Protein AF-A0A1I1Y7C9-F1 (afdb_monomer)

Sequence (168 aa):
MRTVLGRLVWMLPLLGLTGCAAMMEQWASTNCNYDAAYVEGMKTYDLGQELDLHRYGGCPAGSKSETLKGFREGYARAQRNEAEARANRSEGPGSALSIHIGGGMHGPALAAGERANDRRYDCSVEAFGQKYADFGPTRLEASQRAERRCRANDHELLCDEVRCRENR

Solvent-accessible surface area (backbone atoms only — not comparable to full-atom values): 9998 Å² total; per-residue (Å²): 144,82,90,89,85,85,78,82,79,81,73,70,79,76,79,70,75,68,59,64,61,59,53,51,53,55,47,33,74,64,48,40,35,37,69,49,19,18,54,50,17,26,50,37,43,76,70,71,46,77,94,72,69,68,82,55,66,81,30,57,81,88,34,33,65,48,14,55,48,21,22,53,51,21,26,53,46,41,52,49,53,50,53,50,55,50,52,57,62,72,68,47,84,76,76,75,79,77,76,78,75,84,86,76,88,89,77,77,87,74,77,76,75,75,59,84,72,48,52,34,14,44,10,31,25,65,45,98,92,44,77,30,69,29,60,12,70,40,63,68,58,2,36,53,50,8,34,53,54,33,48,74,77,46,67,70,93,50,44,78,65,68,51,72,46,75,58,127

Radius of gyration: 28.63 Å; Cα contacts (8 Å, |Δi|>4): 186; chains: 1; bounding box: 94×46×71 Å

pLDDT: mean 82.29, std 19.18, range [37.44, 98.25]

Secondary structure (DSSP, 8-state):
-----SSSSSSGGGGSSSHHHHHHHHHHHHHSSHHHHHHHHHHHHHTT-----GGGGGS-HHHHHHHHHHHHHHHHHHHHHHHHHHHHHHSSS-----------S----------GGG-SEEEEEEETTEEEEEEESSHHHHHHHHHHHHHHHS-GGG---EEEEE--

Nearest PDB structures (foldseek):
  7nhz-assembly1_A  TM=8.020E-01  e=1.136E+00  Mycobacterium tuberculosis H37Rv

Structure (mmCIF, N/CA/C/O backbone):
data_AF-A0A1I1Y7C9-F1
#
_entry.id   AF-A0A1I1Y7C9-F1
#
loop_
_atom_site.group_PDB
_atom_site.id
_atom_site.type_symbol
_atom_site.label_atom_id
_atom_site.label_alt_id
_atom_site.label_comp_id
_atom_site.label_asym_id
_atom_site.label_entity_id
_atom_site.label_seq_id
_atom_site.pdbx_PDB_ins_code
_atom_site.Cartn_x
_atom_site.Cartn_y
_atom_site.Cartn_z
_atom_site.occupancy
_atom_site.B_iso_or_equiv
_atom_site.auth_seq_id
_atom_site.auth_comp_id
_atom_site.auth_asym_id
_atom_site.auth_atom_id
_atom_site.pdbx_PDB_model_num
ATOM 1 N N . MET A 1 1 ? -67.858 -6.232 26.432 1.00 43.78 1 MET A N 1
ATOM 2 C CA . MET A 1 1 ? -66.939 -6.362 25.280 1.00 43.78 1 MET A CA 1
ATOM 3 C C . MET A 1 1 ? -66.534 -4.973 24.810 1.00 43.78 1 MET A C 1
ATOM 5 O O . MET A 1 1 ? -67.231 -4.385 23.998 1.00 43.78 1 MET A O 1
ATOM 9 N N . ARG A 1 2 ? -65.489 -4.384 25.394 1.00 53.81 2 ARG A N 1
ATOM 10 C CA . ARG A 1 2 ? -64.915 -3.104 24.957 1.00 53.81 2 ARG A CA 1
ATOM 11 C C . ARG A 1 2 ? -63.547 -2.932 25.631 1.00 53.81 2 ARG A C 1
ATOM 13 O O . ARG A 1 2 ? -63.398 -3.307 26.787 1.00 53.81 2 ARG A O 1
ATOM 20 N N . THR A 1 3 ? -62.608 -2.376 24.861 1.00 52.78 3 THR A N 1
ATOM 21 C CA . THR A 1 3 ? -61.422 -1.600 25.280 1.00 52.78 3 THR A CA 1
ATOM 22 C C . THR A 1 3 ? -60.241 -2.310 25.956 1.00 52.78 3 THR A C 1
ATOM 24 O O . THR A 1 3 ? -60.056 -2.125 27.148 1.00 52.78 3 THR A O 1
ATOM 27 N N . VAL A 1 4 ? -59.348 -2.962 25.192 1.00 53.34 4 VAL A N 1
ATOM 28 C CA . VAL A 1 4 ? -57.900 -3.043 25.525 1.00 53.34 4 VAL A CA 1
ATOM 29 C C . VAL A 1 4 ? -57.064 -3.239 24.241 1.00 53.34 4 VAL A C 1
ATOM 31 O O . VAL A 1 4 ? -56.672 -4.35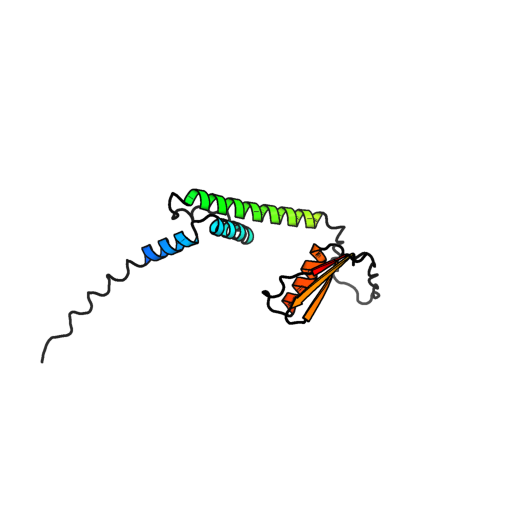3 23.932 1.00 53.34 4 VAL A O 1
ATOM 34 N N . LEU A 1 5 ? -56.818 -2.199 23.434 1.00 54.47 5 LEU A N 1
ATOM 35 C CA . LEU A 1 5 ? -55.910 -2.329 22.266 1.00 54.47 5 LEU A CA 1
ATOM 36 C C . LEU A 1 5 ? -55.178 -1.034 21.857 1.00 54.47 5 LEU A C 1
ATOM 38 O O . LEU A 1 5 ? -54.546 -0.985 20.811 1.00 54.47 5 LEU A O 1
ATOM 42 N N . GLY A 1 6 ? -55.223 0.027 22.672 1.00 53.97 6 GLY A N 1
ATOM 43 C CA . GLY A 1 6 ? -54.817 1.373 22.233 1.00 53.97 6 GLY A CA 1
ATOM 44 C C . GLY A 1 6 ? -53.498 1.944 22.769 1.00 53.97 6 GLY A C 1
ATOM 45 O O . GLY A 1 6 ? -53.220 3.103 22.487 1.00 53.97 6 GLY A O 1
ATOM 46 N N . ARG A 1 7 ? -52.699 1.224 23.573 1.00 56.25 7 ARG A N 1
ATOM 47 C CA . ARG A 1 7 ? -51.579 1.851 24.322 1.00 56.25 7 ARG A CA 1
ATOM 48 C C . ARG A 1 7 ? -50.153 1.429 23.951 1.00 56.25 7 ARG A C 1
ATOM 50 O O . ARG A 1 7 ? -49.225 2.012 24.495 1.00 56.25 7 ARG A O 1
ATOM 57 N N . LEU A 1 8 ? -49.945 0.500 23.015 1.00 54.28 8 LEU A N 1
ATOM 58 C CA . LEU A 1 8 ? -48.599 -0.040 22.740 1.00 54.28 8 LEU A CA 1
ATOM 59 C C . LEU A 1 8 ? -47.834 0.597 21.562 1.00 54.28 8 LEU A C 1
ATOM 61 O O . LEU A 1 8 ? -46.721 0.176 21.276 1.00 54.28 8 LEU A O 1
ATOM 65 N N . VAL A 1 9 ? -48.383 1.612 20.887 1.00 56.56 9 VAL A N 1
ATOM 66 C CA . VAL A 1 9 ? -47.774 2.179 19.658 1.00 56.56 9 VAL A CA 1
ATOM 67 C C . VAL A 1 9 ? -46.858 3.389 19.926 1.00 56.56 9 VAL A C 1
ATOM 69 O O . VAL A 1 9 ? -46.075 3.774 19.066 1.00 56.56 9 VAL A O 1
ATOM 72 N N . TRP A 1 10 ? -46.862 3.961 21.134 1.00 53.31 10 TRP A N 1
ATOM 73 C CA . TRP A 1 10 ? -46.137 5.211 21.425 1.00 53.31 10 TRP A CA 1
ATOM 74 C C . TRP A 1 10 ? -44.738 5.053 22.052 1.00 53.31 10 TRP A C 1
ATOM 76 O O . TRP A 1 10 ? -44.079 6.058 22.294 1.00 53.31 10 TRP A O 1
ATOM 86 N N . MET A 1 11 ? -44.244 3.829 22.289 1.00 55.78 11 MET A N 1
ATOM 87 C CA . MET A 1 11 ? -42.900 3.608 22.866 1.00 55.78 11 MET A CA 1
ATOM 88 C C . MET A 1 11 ? -41.805 3.241 21.850 1.00 55.78 11 MET A C 1
ATOM 90 O O . MET A 1 11 ? -40.646 3.112 22.234 1.00 55.78 11 MET A O 1
ATOM 94 N N . LEU A 1 12 ? -42.119 3.119 20.556 1.00 58.06 12 LEU A N 1
ATOM 95 C CA . LEU A 1 12 ? -41.127 2.728 19.544 1.00 58.06 12 LEU A CA 1
ATOM 96 C C . LEU A 1 12 ? -40.149 3.813 19.014 1.00 58.06 12 LEU A C 1
ATOM 98 O O . LEU A 1 12 ? -39.158 3.405 18.412 1.00 58.06 12 LEU A O 1
ATOM 102 N N . PRO A 1 13 ? -40.310 5.144 19.203 1.00 58.19 13 PRO A N 1
ATOM 103 C CA . PRO A 1 13 ? -39.399 6.107 18.565 1.00 58.19 13 PRO A CA 1
ATOM 104 C C . PRO A 1 13 ? -38.108 6.419 19.352 1.00 58.19 13 PRO A C 1
ATOM 106 O O . PRO A 1 13 ? -37.237 7.106 18.829 1.00 58.19 13 PRO A O 1
ATOM 109 N N . LEU A 1 14 ? -37.938 5.925 20.586 1.00 57.66 14 LEU A N 1
ATOM 110 C CA . LEU A 1 14 ? -36.782 6.265 21.443 1.00 57.66 14 LEU A CA 1
ATOM 111 C C . LEU A 1 14 ? -35.570 5.324 21.309 1.00 57.66 14 LEU A C 1
ATOM 113 O O . LEU A 1 14 ? -34.502 5.631 21.831 1.00 57.66 14 LEU A O 1
ATOM 117 N N . LEU A 1 15 ? -35.692 4.217 20.573 1.00 60.75 15 LEU A N 1
ATOM 118 C CA . LEU A 1 15 ? -34.598 3.255 20.357 1.00 60.75 15 LEU A CA 1
ATOM 119 C C . LEU A 1 15 ? -33.699 3.583 19.148 1.00 60.75 15 LEU A C 1
ATOM 121 O O . LEU A 1 15 ? -32.747 2.857 18.887 1.00 60.75 15 LEU A O 1
ATOM 125 N N . GLY A 1 16 ? -33.975 4.664 18.408 1.00 60.34 16 GLY A N 1
ATOM 126 C CA . GLY A 1 16 ? -33.268 4.981 17.159 1.00 60.34 16 GLY A CA 1
ATOM 127 C C . GLY A 1 16 ? -32.047 5.902 17.277 1.00 60.34 16 GLY A C 1
ATOM 128 O O . GLY A 1 16 ? -31.279 5.996 16.326 1.00 60.34 16 GLY A O 1
ATOM 129 N N . LEU A 1 17 ? -31.846 6.595 18.405 1.00 61.84 17 LEU A N 1
ATOM 130 C CA . LEU A 1 17 ? -30.847 7.678 18.496 1.00 61.84 17 LEU A CA 1
ATOM 131 C C . LEU A 1 17 ? -29.519 7.282 19.163 1.00 61.84 17 LEU A C 1
ATOM 133 O O . LEU A 1 17 ? -28.563 8.049 19.114 1.00 61.84 17 LEU A O 1
ATOM 137 N N . THR A 1 18 ? -29.410 6.087 19.747 1.00 65.44 18 THR A N 1
ATOM 138 C CA . THR A 1 18 ? -28.168 5.625 20.398 1.00 65.44 18 THR A CA 1
ATOM 139 C C . THR A 1 18 ? -27.163 4.979 19.435 1.00 65.44 18 THR A C 1
ATOM 141 O O . THR A 1 18 ? -26.010 4.776 19.808 1.00 65.44 18 THR A O 1
ATOM 144 N N . GLY A 1 19 ? -27.547 4.688 18.186 1.00 73.44 19 GLY A N 1
ATOM 145 C CA . GLY A 1 19 ? -26.699 3.947 17.241 1.00 73.44 19 GLY A CA 1
ATOM 146 C C . GLY A 1 19 ? -25.501 4.723 16.677 1.00 73.44 19 GLY A C 1
ATOM 147 O O . GLY A 1 19 ? -24.471 4.126 16.370 1.00 73.44 19 GLY A O 1
ATOM 148 N N . CYS A 1 20 ? -25.587 6.052 16.560 1.00 78.12 20 CYS A N 1
ATOM 149 C CA . CYS A 1 20 ? -24.541 6.839 15.891 1.00 78.12 20 CYS A CA 1
ATOM 150 C C . CYS A 1 20 ? -23.258 6.990 16.723 1.00 78.12 20 CYS A C 1
ATOM 152 O O . CYS A 1 20 ? -22.169 7.062 16.156 1.00 78.12 20 CYS A O 1
ATOM 154 N N . ALA A 1 21 ? -23.367 7.023 18.054 1.00 81.31 21 ALA A N 1
ATOM 155 C CA . ALA A 1 21 ? -22.207 7.182 18.931 1.00 81.31 21 ALA A CA 1
ATOM 156 C C . ALA A 1 21 ? -21.305 5.936 18.909 1.00 81.31 21 ALA A C 1
ATOM 158 O O . ALA A 1 21 ? -20.098 6.054 18.709 1.00 81.31 21 ALA A O 1
ATOM 159 N N . ALA A 1 22 ? -21.902 4.745 19.012 1.00 85.56 22 ALA A N 1
ATOM 160 C CA . ALA A 1 22 ? -21.165 3.481 19.005 1.00 85.56 22 ALA A CA 1
ATOM 161 C C . ALA A 1 22 ? -20.433 3.234 17.675 1.00 85.56 22 ALA A C 1
ATOM 163 O O . ALA A 1 22 ? -19.296 2.766 17.662 1.00 85.56 22 ALA A O 1
ATOM 164 N N . MET A 1 23 ? -21.052 3.600 16.547 1.00 87.38 23 MET A N 1
ATOM 165 C CA . MET A 1 23 ? -20.428 3.441 15.232 1.00 87.38 23 MET A CA 1
ATOM 166 C C . MET A 1 23 ? -19.207 4.356 15.058 1.00 87.38 23 MET A C 1
ATOM 168 O O . MET A 1 23 ? -18.195 3.924 14.505 1.00 87.38 23 MET A O 1
ATOM 172 N N . MET A 1 24 ? -19.271 5.600 15.550 1.00 87.75 24 MET A N 1
ATOM 173 C CA . MET A 1 24 ? -18.127 6.517 15.495 1.00 87.75 24 MET A CA 1
ATOM 174 C C . MET A 1 24 ? -16.966 6.041 16.366 1.00 87.75 24 MET A C 1
ATOM 176 O O . MET A 1 24 ? -15.817 6.131 15.941 1.00 87.75 24 MET A O 1
ATOM 180 N N . GLU A 1 25 ? -17.248 5.505 17.552 1.00 90.44 25 GLU A N 1
ATOM 181 C CA . GLU A 1 25 ? -16.215 5.000 18.458 1.00 90.44 25 GLU A CA 1
ATOM 182 C C . GLU A 1 25 ? -15.510 3.765 17.880 1.00 90.44 25 GLU A C 1
ATOM 184 O O . GLU A 1 25 ? -14.278 3.699 17.850 1.00 90.44 25 GLU A O 1
ATOM 189 N N . GLN A 1 26 ? -16.276 2.834 17.303 1.00 92.31 26 GLN A N 1
ATOM 190 C CA . GLN A 1 26 ? -15.712 1.679 16.608 1.00 92.31 26 GLN A CA 1
ATOM 191 C C . GLN A 1 26 ? -14.877 2.105 15.394 1.00 92.31 26 GLN A C 1
ATOM 193 O O . GLN A 1 26 ? -13.755 1.622 15.211 1.00 92.31 26 GLN A O 1
ATOM 198 N N . TRP A 1 27 ? -15.376 3.046 14.589 1.00 93.25 27 TRP A N 1
ATOM 199 C CA . TRP A 1 27 ? -14.621 3.576 13.458 1.00 93.25 27 TRP A CA 1
ATOM 200 C C . TRP A 1 27 ? -13.315 4.232 13.915 1.00 93.25 27 TRP A C 1
ATOM 202 O O . TRP A 1 27 ? -12.257 3.919 13.365 1.00 93.25 27 TRP A O 1
ATOM 212 N N . ALA A 1 28 ? -13.367 5.077 14.948 1.00 94.38 28 ALA A N 1
ATOM 213 C CA . ALA A 1 28 ? -12.201 5.769 15.482 1.00 94.38 28 ALA A CA 1
ATOM 214 C C . ALA A 1 28 ? -11.160 4.783 16.022 1.00 94.38 28 ALA A C 1
ATOM 216 O O . ALA A 1 28 ? -9.979 4.931 15.723 1.00 94.38 28 ALA A O 1
ATOM 217 N N . SER A 1 29 ? -11.579 3.729 16.729 1.00 94.31 29 SER A N 1
ATOM 218 C CA . SER A 1 29 ? -10.655 2.697 17.226 1.00 94.31 29 SER A CA 1
ATOM 219 C C . SER A 1 29 ? -9.877 1.996 16.104 1.00 94.31 29 SER 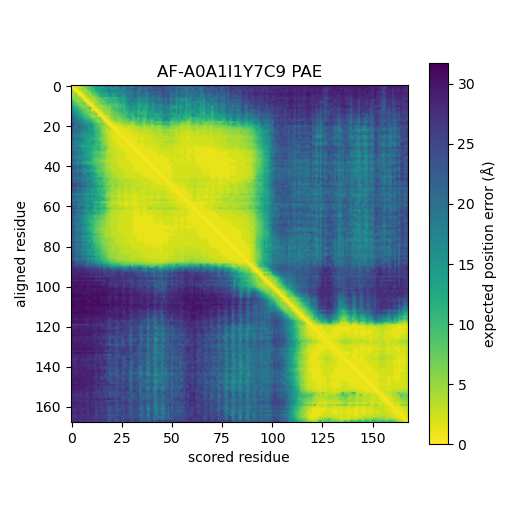A C 1
ATOM 221 O O . SER A 1 29 ? -8.714 1.639 16.278 1.00 94.31 29 SER A O 1
ATOM 223 N N . THR A 1 30 ? -10.492 1.857 14.926 1.00 95.44 30 THR A N 1
ATOM 224 C CA . THR A 1 30 ? -9.900 1.151 13.783 1.00 95.44 30 THR A CA 1
ATOM 225 C C . THR A 1 30 ? -9.089 2.082 12.877 1.00 95.44 30 THR A C 1
ATOM 227 O O . THR A 1 30 ? -8.090 1.660 12.305 1.00 95.44 30 THR A O 1
ATOM 230 N N . ASN A 1 31 ? -9.501 3.348 12.741 1.00 95.62 31 ASN A N 1
ATOM 231 C CA . ASN A 1 31 ? -8.970 4.270 11.729 1.00 95.62 31 ASN A CA 1
ATOM 232 C C . ASN A 1 31 ? -8.121 5.415 12.303 1.00 95.62 31 ASN A C 1
ATOM 234 O O . ASN A 1 31 ? -7.350 6.018 11.561 1.00 95.62 31 ASN A O 1
ATOM 238 N N . CYS A 1 32 ? -8.247 5.738 13.594 1.00 97.25 32 CYS A N 1
ATOM 239 C CA . CYS A 1 32 ? -7.498 6.819 14.247 1.00 97.25 32 CYS A CA 1
ATOM 240 C C . CYS A 1 32 ? -6.208 6.307 14.900 1.00 97.25 32 CYS A C 1
ATOM 242 O O . CYS A 1 32 ? -5.969 6.539 16.088 1.00 97.25 32 CYS A O 1
ATOM 244 N N . ASN A 1 33 ? -5.401 5.596 14.117 1.00 97.56 33 ASN A N 1
ATOM 245 C CA . ASN A 1 33 ? -4.047 5.168 14.458 1.00 97.56 33 ASN A CA 1
ATOM 246 C C . ASN A 1 33 ? -3.122 5.362 13.245 1.00 97.56 33 ASN A C 1
ATOM 248 O O . ASN A 1 33 ? -3.589 5.582 12.124 1.00 97.56 33 ASN A O 1
ATOM 252 N N . TYR A 1 34 ? -1.811 5.300 13.479 1.00 98.00 34 TYR A N 1
ATOM 253 C CA . TYR A 1 34 ? -0.801 5.526 12.448 1.00 98.00 34 TYR A CA 1
ATOM 254 C C . TYR A 1 34 ? -0.907 4.540 11.277 1.00 98.00 34 TYR A C 1
ATOM 256 O O . TYR A 1 34 ? -0.982 4.975 10.129 1.00 98.00 34 TYR A O 1
ATOM 264 N N . ASP A 1 35 ? -0.933 3.235 11.560 1.00 97.19 35 ASP A N 1
ATOM 265 C CA . ASP A 1 35 ? -0.828 2.181 10.543 1.00 97.19 35 ASP A CA 1
ATOM 266 C C . ASP A 1 35 ? -2.023 2.188 9.585 1.00 97.19 35 ASP A C 1
ATOM 268 O O . ASP A 1 35 ? -1.855 2.180 8.363 1.00 97.19 35 ASP A O 1
ATOM 272 N N . ALA A 1 36 ? -3.240 2.279 10.128 1.00 97.19 36 ALA A N 1
ATOM 273 C CA . ALA A 1 36 ? -4.457 2.363 9.328 1.00 97.19 36 ALA A CA 1
ATOM 274 C C . ALA A 1 36 ? -4.459 3.623 8.452 1.00 97.19 36 ALA A C 1
ATOM 276 O O . ALA A 1 36 ? -4.787 3.564 7.266 1.00 97.19 36 ALA A O 1
ATOM 277 N N . ALA A 1 37 ? -4.045 4.761 9.015 1.00 97.81 37 ALA A N 1
ATOM 278 C CA . ALA A 1 37 ? -3.960 6.008 8.272 1.00 97.81 37 ALA A CA 1
ATOM 279 C C . ALA A 1 37 ? -2.881 5.965 7.183 1.00 97.81 37 ALA A C 1
ATOM 281 O O . ALA A 1 37 ? -3.103 6.485 6.094 1.00 97.81 37 ALA A O 1
ATOM 282 N N . TYR A 1 38 ? -1.744 5.316 7.436 1.00 98.19 38 TYR A N 1
ATOM 283 C CA . TYR A 1 38 ? -0.678 5.130 6.455 1.00 98.19 38 TYR A CA 1
ATOM 284 C C . TYR A 1 38 ? -1.152 4.338 5.234 1.00 98.19 38 TYR A C 1
ATOM 286 O O . TYR A 1 38 ? -0.985 4.794 4.100 1.00 98.19 38 TYR A O 1
ATOM 294 N N . VAL A 1 39 ? -1.799 3.190 5.456 1.00 97.44 39 VAL A N 1
ATOM 295 C CA . VAL A 1 39 ? -2.361 2.367 4.372 1.00 97.44 39 VAL A CA 1
ATOM 296 C C . VAL A 1 39 ? -3.413 3.150 3.586 1.00 97.44 39 VAL A C 1
ATOM 298 O O . VAL A 1 39 ? -3.401 3.151 2.354 1.00 97.44 39 VAL A O 1
ATOM 301 N N . GLU A 1 40 ? -4.288 3.874 4.282 1.00 97.19 40 GLU A N 1
ATOM 302 C CA . GLU A 1 40 ? -5.309 4.693 3.632 1.00 97.19 40 GLU A CA 1
ATOM 303 C C . GLU A 1 40 ? -4.698 5.847 2.819 1.00 97.19 40 GLU A C 1
ATOM 305 O O . GLU A 1 40 ? -5.180 6.160 1.730 1.00 97.19 40 GLU A O 1
ATOM 310 N N . GLY A 1 41 ? -3.606 6.450 3.299 1.00 97.56 41 GLY A N 1
ATOM 311 C CA . GLY A 1 41 ? -2.853 7.477 2.579 1.00 97.56 41 GLY A CA 1
ATOM 312 C C . GLY A 1 41 ? -2.259 6.954 1.272 1.00 97.56 41 GLY A C 1
ATOM 313 O O . GLY A 1 41 ? -2.383 7.616 0.241 1.00 97.56 41 GLY A O 1
ATOM 314 N N . MET A 1 42 ? -1.683 5.746 1.287 1.00 98.12 42 MET A N 1
ATOM 315 C CA . MET A 1 42 ? -1.203 5.087 0.065 1.00 98.12 42 MET A CA 1
ATOM 316 C C . MET A 1 42 ? -2.344 4.861 -0.930 1.00 98.12 42 MET A C 1
ATOM 318 O O . MET A 1 42 ? -2.255 5.268 -2.085 1.00 98.12 42 MET A O 1
ATOM 322 N N . LYS A 1 43 ? -3.456 4.290 -0.458 1.00 97.31 43 LYS A N 1
ATOM 323 C CA . LYS A 1 43 ? -4.625 4.006 -1.294 1.00 97.31 43 LYS A CA 1
ATOM 324 C C . LYS A 1 43 ? -5.248 5.271 -1.887 1.00 97.31 43 LYS A C 1
ATOM 326 O O . LYS A 1 43 ? -5.663 5.261 -3.040 1.00 97.31 43 LYS A O 1
ATOM 331 N N . THR A 1 44 ? -5.315 6.357 -1.115 1.00 97.06 44 THR A N 1
ATOM 332 C CA . THR A 1 44 ? -5.847 7.652 -1.577 1.00 97.06 44 THR A CA 1
ATOM 333 C C . THR A 1 44 ? -5.055 8.154 -2.787 1.00 97.06 44 THR A C 1
ATOM 335 O O . THR A 1 44 ? -5.651 8.562 -3.783 1.00 97.06 44 THR A O 1
ATOM 338 N N . TYR A 1 45 ? -3.723 8.049 -2.736 1.00 97.56 45 TYR A N 1
ATOM 339 C CA . TYR A 1 45 ? -2.863 8.390 -3.867 1.00 97.56 45 TYR A CA 1
ATOM 340 C C . TYR A 1 45 ? -3.091 7.463 -5.068 1.00 97.56 45 TYR A C 1
ATOM 342 O O . TYR A 1 45 ? -3.271 7.946 -6.183 1.00 97.56 45 TYR A O 1
ATOM 350 N N . ASP A 1 46 ? -3.135 6.146 -4.845 1.00 95.75 46 ASP A N 1
ATOM 351 C CA . ASP A 1 46 ? -3.330 5.155 -5.914 1.00 95.75 46 ASP A CA 1
ATOM 352 C C . ASP A 1 46 ? -4.676 5.332 -6.641 1.00 95.75 46 ASP A C 1
ATOM 354 O O . ASP A 1 46 ? -4.792 5.058 -7.835 1.00 95.75 46 ASP A O 1
ATOM 358 N N . LEU A 1 47 ? -5.696 5.830 -5.934 1.00 97.06 47 LEU A N 1
ATOM 359 C CA . LEU A 1 47 ? -7.000 6.188 -6.497 1.00 97.06 47 LEU A CA 1
ATOM 360 C C . LEU A 1 47 ? -7.011 7.553 -7.211 1.00 97.06 47 LEU A C 1
ATOM 362 O O . LEU A 1 47 ? -8.048 7.944 -7.747 1.00 97.06 47 LEU A O 1
ATOM 366 N N . GLY A 1 48 ? -5.898 8.291 -7.211 1.00 96.56 48 GLY A N 1
ATOM 367 C CA . GLY A 1 48 ? -5.797 9.633 -7.788 1.00 96.56 48 GLY A CA 1
ATOM 368 C C . GLY A 1 48 ? -6.617 10.685 -7.037 1.00 96.56 48 GLY A C 1
ATOM 369 O O . GLY A 1 48 ? -7.009 11.692 -7.625 1.00 96.56 48 GLY A O 1
ATOM 370 N N . GLN A 1 49 ? -6.926 10.440 -5.763 1.00 97.06 49 GLN A N 1
ATOM 371 C CA . GLN A 1 49 ? -7.679 11.369 -4.928 1.00 97.06 49 GLN A CA 1
ATOM 372 C C . GLN A 1 49 ? -6.741 12.386 -4.275 1.00 97.06 49 GLN A C 1
ATOM 374 O O . GLN A 1 49 ? -5.592 12.081 -3.960 1.00 97.06 49 GLN A O 1
ATOM 379 N N . GLU A 1 50 ? -7.239 13.600 -4.046 1.00 96.25 50 GLU A N 1
ATOM 380 C CA . GLU A 1 50 ? -6.478 14.623 -3.332 1.00 96.25 50 GLU A CA 1
ATOM 381 C C . GLU A 1 50 ? -6.305 14.266 -1.850 1.00 96.25 50 GLU A C 1
ATOM 383 O O . GLU A 1 50 ? -7.121 13.567 -1.242 1.00 96.25 50 GLU A O 1
ATOM 388 N N . LEU A 1 51 ? -5.230 14.780 -1.250 1.00 94.75 51 LEU A N 1
ATOM 389 C CA . LEU A 1 51 ? -4.930 14.592 0.164 1.00 94.75 51 LEU A CA 1
ATOM 390 C C . LEU A 1 51 ? -5.965 15.320 1.045 1.00 94.75 51 LEU A C 1
ATOM 392 O O . LEU A 1 51 ? -5.766 16.478 1.415 1.00 94.75 51 LEU A O 1
ATOM 396 N N . ASP A 1 52 ? -7.038 14.629 1.436 1.00 95.38 52 ASP A N 1
ATOM 397 C CA . ASP A 1 52 ? -8.045 15.166 2.356 1.00 95.38 52 ASP A CA 1
ATOM 398 C C . ASP A 1 52 ? -7.814 14.729 3.811 1.00 95.38 52 ASP A C 1
ATOM 400 O O . ASP A 1 52 ? -8.025 13.580 4.205 1.00 95.38 52 ASP A O 1
ATOM 404 N N . LEU A 1 53 ? -7.414 15.690 4.646 1.00 95.00 53 LEU A N 1
ATOM 405 C CA . LEU A 1 53 ? -7.196 15.488 6.079 1.00 95.00 53 LEU A CA 1
ATOM 406 C C . LEU A 1 53 ? -8.468 15.684 6.922 1.00 95.00 53 LEU A C 1
ATOM 408 O O . LEU A 1 53 ? -8.459 15.348 8.111 1.00 95.00 53 LEU A O 1
ATOM 412 N N . HIS A 1 54 ? -9.558 16.214 6.350 1.00 95.12 54 HIS A N 1
ATOM 413 C CA . HIS A 1 54 ? -10.784 16.520 7.097 1.00 95.12 54 HIS A CA 1
ATOM 414 C C . HIS A 1 54 ? -11.462 15.262 7.639 1.00 95.12 54 HIS A C 1
ATOM 416 O O . HIS A 1 54 ? -12.053 15.315 8.720 1.00 95.12 54 HIS A O 1
ATOM 422 N N . ARG A 1 55 ? -11.308 14.112 6.969 1.00 92.12 55 ARG A N 1
ATOM 423 C CA . ARG A 1 55 ? -11.854 12.820 7.426 1.00 92.12 55 ARG A CA 1
ATOM 424 C C . ARG A 1 55 ? -11.377 12.402 8.822 1.00 92.12 55 ARG A C 1
ATOM 426 O O . ARG A 1 55 ? -12.091 11.700 9.527 1.00 92.12 55 ARG A O 1
ATOM 433 N N . TYR A 1 56 ? -10.201 12.865 9.250 1.00 95.31 56 TYR A N 1
ATOM 434 C CA . TYR A 1 56 ? -9.652 12.602 10.587 1.00 95.31 56 TYR A CA 1
ATOM 435 C C . TYR A 1 56 ? -10.030 13.686 11.607 1.00 95.31 56 TYR A C 1
ATOM 437 O O . TYR A 1 56 ? -9.494 13.741 12.716 1.00 95.31 56 TYR A O 1
ATOM 445 N N . GLY A 1 57 ? -10.975 14.563 11.253 1.00 93.88 57 GLY A N 1
ATOM 446 C CA . GLY A 1 57 ? -11.539 15.573 12.142 1.00 93.88 57 GLY A CA 1
ATOM 447 C C . GLY A 1 57 ? -12.156 14.970 13.403 1.00 93.88 57 GLY A C 1
ATOM 448 O O . GLY A 1 57 ? -11.987 15.552 14.473 1.00 93.88 57 GLY A O 1
ATOM 449 N N . GLY A 1 58 ? -12.780 13.792 13.276 1.00 92.31 58 GLY A N 1
ATOM 450 C CA . GLY A 1 58 ? -13.411 13.046 14.370 1.00 92.31 58 GLY A CA 1
ATOM 451 C C . GLY A 1 58 ? -12.463 12.208 15.232 1.00 92.31 58 GLY A C 1
ATOM 452 O O . GLY A 1 58 ? -12.922 11.572 16.176 1.00 92.31 58 GLY A O 1
ATOM 453 N N . CYS A 1 59 ? -11.158 12.187 14.940 1.00 96.19 59 CYS A N 1
ATOM 454 C CA . CYS A 1 59 ? -10.210 11.437 15.760 1.00 96.19 59 CYS A CA 1
ATOM 455 C C . CYS A 1 59 ? -9.953 12.120 17.115 1.00 96.19 59 CYS A C 1
ATOM 457 O O . CYS A 1 59 ? -9.842 13.353 17.165 1.00 96.19 59 CYS A O 1
ATOM 459 N N . PRO A 1 60 ? -9.790 11.345 18.208 1.00 95.94 60 PRO A N 1
ATOM 460 C CA . PRO A 1 60 ? -9.416 11.879 19.513 1.00 95.94 60 PRO A CA 1
ATOM 461 C C . PRO A 1 60 ? -8.132 12.711 19.442 1.00 95.94 60 PRO A C 1
ATOM 463 O O . PRO A 1 60 ? -7.192 12.364 18.727 1.00 95.94 60 PRO A O 1
ATOM 466 N N . ALA A 1 61 ? -8.050 13.789 20.227 1.00 95.88 61 ALA A N 1
ATOM 467 C CA . ALA A 1 61 ? -6.908 14.708 20.194 1.00 95.88 61 ALA A CA 1
ATOM 468 C C . ALA A 1 61 ? -5.550 14.010 20.415 1.00 95.88 61 ALA A C 1
ATOM 470 O O . ALA A 1 61 ? -4.566 14.395 19.789 1.00 95.88 61 ALA A O 1
ATOM 471 N N . GLY A 1 62 ? -5.513 12.966 21.254 1.00 95.56 62 GLY A N 1
ATOM 472 C CA . GLY A 1 62 ? -4.298 12.204 21.557 1.00 95.56 62 GLY A CA 1
ATOM 473 C C . GLY A 1 62 ? -3.749 11.375 20.390 1.00 95.56 62 GLY A C 1
ATOM 474 O O . GLY A 1 62 ? -2.538 11.241 20.284 1.00 95.56 62 GLY A O 1
ATOM 475 N N . SER A 1 63 ? -4.603 10.868 19.494 1.00 96.56 63 SER A N 1
ATOM 476 C CA . SER A 1 63 ? -4.173 10.056 18.342 1.00 96.56 63 SER A CA 1
ATOM 477 C C . SER A 1 63 ? -4.198 10.815 17.016 1.00 96.56 63 SER A C 1
ATOM 479 O O . SER A 1 63 ? -3.642 10.358 16.016 1.00 96.56 63 SER A O 1
ATOM 481 N N . LYS A 1 64 ? -4.816 12.001 16.980 1.00 96.50 64 LYS A N 1
ATOM 482 C CA . LYS A 1 64 ? -4.993 12.793 15.758 1.00 96.50 64 LYS A CA 1
ATOM 483 C C . LYS A 1 64 ? -3.672 13.182 15.097 1.00 96.50 64 LYS A C 1
ATOM 485 O O . LYS A 1 64 ? -3.562 13.085 13.879 1.00 96.50 64 LYS A O 1
ATOM 490 N N . SER A 1 65 ? -2.672 13.617 15.866 1.00 97.31 65 SER A N 1
ATOM 491 C CA . SER A 1 65 ? -1.363 13.999 15.312 1.00 97.31 65 SER A CA 1
ATOM 492 C C . SER A 1 65 ? -0.667 12.814 14.639 1.00 97.31 65 SER A C 1
ATOM 494 O O . SER A 1 65 ? -0.149 12.950 13.532 1.00 97.31 65 SER A O 1
ATOM 496 N N . GLU A 1 66 ? -0.709 11.649 15.279 1.00 97.19 66 GLU A N 1
ATOM 497 C CA . GLU A 1 66 ? -0.103 10.412 14.79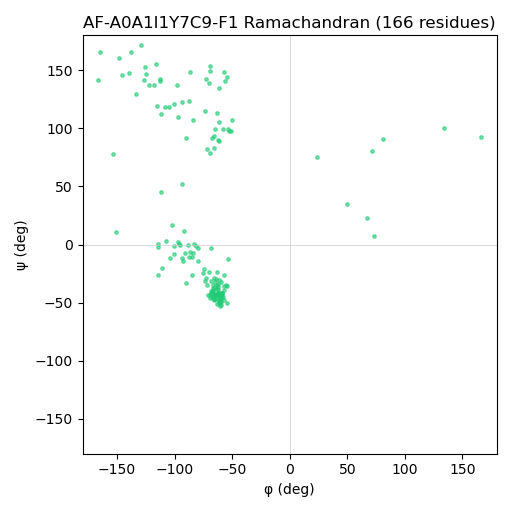8 1.00 97.19 66 GLU A CA 1
ATOM 498 C C . GLU A 1 66 ? -0.826 9.864 13.561 1.00 97.19 66 GLU A C 1
ATOM 500 O O . GLU A 1 66 ? -0.195 9.535 12.560 1.00 97.19 66 GLU A O 1
ATOM 505 N N . THR A 1 67 ? -2.159 9.879 13.583 1.00 97.75 67 THR A N 1
ATOM 506 C CA . THR A 1 67 ? -3.016 9.493 12.452 1.00 97.75 67 THR A CA 1
ATOM 507 C C . THR A 1 67 ? -2.735 10.372 11.229 1.00 97.75 67 THR A C 1
ATOM 509 O O . THR A 1 67 ? -2.474 9.877 10.134 1.00 97.75 67 THR A O 1
ATOM 512 N N . LEU A 1 68 ? -2.715 11.700 11.408 1.00 97.56 68 LEU A N 1
ATOM 513 C CA . LEU A 1 68 ? -2.415 12.641 10.324 1.00 97.56 68 LEU A CA 1
ATOM 514 C C . LEU A 1 68 ? -0.990 12.470 9.786 1.00 97.56 68 LEU A C 1
ATOM 516 O O . LEU A 1 68 ? -0.764 12.647 8.587 1.00 97.56 68 LEU A O 1
ATOM 520 N N . LYS A 1 69 ? -0.030 12.138 10.657 1.00 98.00 69 LYS A N 1
ATOM 521 C CA . LYS A 1 69 ? 1.340 11.813 10.255 1.00 98.00 69 LYS A CA 1
ATOM 522 C C . LYS A 1 69 ? 1.365 10.558 9.377 1.00 98.00 69 LYS A C 1
ATOM 524 O O . LYS A 1 69 ? 1.906 10.633 8.277 1.00 98.00 69 LYS A O 1
ATOM 529 N N . GLY A 1 70 ? 0.731 9.468 9.819 1.00 97.75 70 GLY A N 1
ATOM 530 C CA . GLY A 1 70 ? 0.635 8.216 9.062 1.00 97.75 70 GLY A CA 1
ATOM 531 C C . GLY A 1 70 ? 0.050 8.438 7.672 1.00 97.75 70 GLY A C 1
ATOM 532 O O . GLY A 1 70 ? 0.687 8.102 6.677 1.00 97.75 70 GLY A O 1
ATOM 533 N N . PHE A 1 71 ? -1.088 9.132 7.588 1.00 98.06 71 PHE A N 1
ATOM 534 C CA . PHE A 1 71 ? -1.739 9.439 6.311 1.00 98.06 71 PHE A CA 1
ATOM 535 C C . PHE A 1 71 ? -0.837 10.204 5.334 1.00 98.06 71 PHE A C 1
ATOM 537 O O . PHE A 1 71 ? -0.705 9.824 4.170 1.00 98.06 71 PHE A O 1
ATOM 544 N N . ARG A 1 72 ? -0.167 11.265 5.805 1.00 98.25 72 ARG A N 1
ATOM 545 C CA . ARG A 1 72 ? 0.752 12.063 4.974 1.00 98.25 72 ARG A CA 1
ATOM 546 C C . ARG A 1 72 ? 1.950 11.248 4.496 1.00 98.25 72 ARG A C 1
ATOM 548 O O . ARG A 1 72 ? 2.351 11.375 3.341 1.00 98.25 72 ARG A O 1
ATOM 555 N N . GLU A 1 73 ? 2.531 10.434 5.372 1.00 98.19 73 GLU A N 1
ATOM 556 C CA . GLU A 1 73 ? 3.692 9.607 5.039 1.00 98.19 73 GLU A CA 1
ATOM 557 C C . GLU A 1 73 ? 3.336 8.507 4.035 1.00 98.19 73 GLU A C 1
ATOM 559 O O . GLU A 1 73 ? 4.089 8.309 3.078 1.00 98.19 73 GLU A O 1
ATOM 564 N N . GLY A 1 74 ? 2.173 7.867 4.193 1.00 97.56 74 GLY A N 1
ATOM 565 C CA . GLY A 1 74 ? 1.645 6.880 3.251 1.00 97.56 74 GLY A CA 1
ATOM 566 C C . GLY A 1 74 ? 1.396 7.475 1.865 1.00 97.56 74 GLY A C 1
ATOM 567 O O . GLY A 1 74 ? 1.901 6.960 0.867 1.00 97.56 74 GLY A O 1
ATOM 568 N N . TYR A 1 75 ? 0.720 8.624 1.802 1.00 98.19 75 TYR A N 1
ATOM 569 C CA . TYR A 1 75 ? 0.471 9.335 0.545 1.00 98.19 75 TYR A CA 1
ATOM 570 C C . TYR A 1 75 ? 1.779 9.740 -0.155 1.00 98.19 75 TYR A C 1
ATOM 572 O O . TYR A 1 75 ? 1.986 9.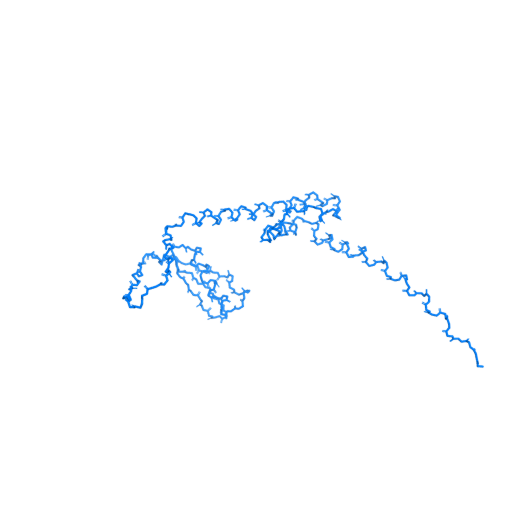473 -1.339 1.00 98.19 75 TYR A O 1
ATOM 580 N N . ALA A 1 76 ? 2.724 10.323 0.592 1.00 97.75 76 ALA A N 1
ATOM 581 C CA . ALA A 1 76 ? 4.026 10.705 0.052 1.00 97.75 76 ALA A CA 1
ATOM 582 C C . ALA A 1 76 ? 4.860 9.489 -0.392 1.00 97.75 76 ALA A C 1
ATOM 584 O O . ALA A 1 76 ? 5.658 9.593 -1.326 1.00 97.75 76 ALA A O 1
ATOM 585 N N . ARG A 1 77 ? 4.718 8.333 0.272 1.00 97.38 77 ARG A N 1
ATOM 586 C CA . ARG A 1 77 ? 5.385 7.091 -0.137 1.00 97.38 77 ARG A CA 1
ATOM 587 C C . ARG A 1 77 ? 4.858 6.605 -1.480 1.00 97.38 77 ARG A C 1
ATOM 589 O O . ARG A 1 77 ? 5.677 6.295 -2.341 1.00 97.38 77 ARG A O 1
ATOM 596 N N . ALA A 1 78 ? 3.541 6.561 -1.660 1.00 96.50 78 ALA A N 1
ATOM 597 C CA . ALA A 1 78 ? 2.931 6.150 -2.921 1.00 96.50 78 ALA A CA 1
ATOM 598 C C . ALA A 1 78 ? 3.377 7.059 -4.081 1.00 96.50 78 ALA A C 1
ATOM 600 O O . ALA A 1 78 ? 3.827 6.564 -5.114 1.00 96.50 78 ALA A O 1
ATOM 601 N N . GLN A 1 79 ? 3.437 8.375 -3.848 1.00 97.50 79 GLN A N 1
ATOM 602 C CA . GLN A 1 79 ? 3.979 9.332 -4.817 1.00 97.50 79 GLN A CA 1
ATOM 603 C C . GLN A 1 79 ? 5.435 9.047 -5.215 1.00 97.50 79 GLN A C 1
ATOM 605 O O . GLN A 1 79 ? 5.775 9.077 -6.399 1.00 97.50 79 GLN A O 1
ATOM 610 N N . ARG A 1 80 ? 6.311 8.750 -4.245 1.00 97.06 80 ARG A N 1
ATOM 611 C CA . ARG A 1 80 ? 7.713 8.400 -4.532 1.00 97.06 80 ARG A CA 1
ATOM 612 C C . ARG A 1 80 ? 7.829 7.091 -5.302 1.00 97.06 80 ARG A C 1
ATOM 614 O O . ARG A 1 80 ? 8.596 7.036 -6.256 1.00 97.06 80 ARG A O 1
ATOM 621 N N . ASN A 1 81 ? 7.060 6.075 -4.914 1.00 95.12 81 ASN A N 1
ATOM 622 C CA . ASN A 1 81 ? 7.049 4.789 -5.605 1.00 95.12 81 ASN A CA 1
ATOM 623 C C . ASN A 1 81 ? 6.632 4.964 -7.076 1.00 95.12 81 ASN A C 1
ATOM 625 O O . ASN A 1 81 ? 7.234 4.362 -7.961 1.00 95.12 81 ASN A O 1
ATOM 629 N N . GLU A 1 82 ? 5.631 5.805 -7.359 1.00 94.56 82 GLU A N 1
ATOM 630 C CA . GLU A 1 82 ? 5.220 6.071 -8.738 1.00 94.56 82 GLU A CA 1
ATOM 631 C C . GLU A 1 82 ? 6.285 6.858 -9.516 1.00 94.56 82 GLU A C 1
ATOM 633 O O . GLU A 1 82 ? 6.577 6.529 -10.667 1.00 94.56 82 GLU A O 1
ATOM 638 N N . ALA A 1 83 ? 6.903 7.868 -8.897 1.00 94.06 83 ALA A N 1
ATOM 639 C CA . ALA A 1 83 ? 7.997 8.619 -9.511 1.00 94.06 83 ALA A CA 1
ATOM 640 C C . ALA A 1 83 ? 9.191 7.709 -9.855 1.00 94.06 83 ALA A C 1
ATOM 642 O O . ALA A 1 83 ? 9.712 7.777 -10.967 1.00 94.06 83 ALA A O 1
ATOM 643 N N . GLU A 1 84 ? 9.570 6.811 -8.945 1.00 92.94 84 GLU A N 1
ATOM 644 C CA . GLU A 1 84 ? 10.616 5.808 -9.159 1.00 92.94 84 G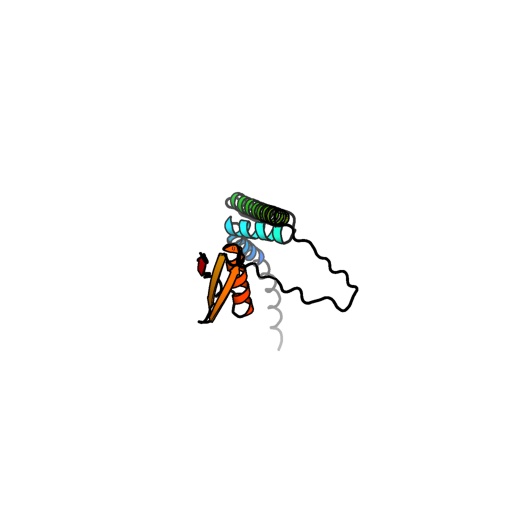LU A CA 1
ATOM 645 C C . GLU A 1 84 ? 10.227 4.819 -10.267 1.00 92.94 84 GLU A C 1
ATOM 647 O O . GLU A 1 84 ? 11.015 4.546 -11.170 1.00 92.94 84 GLU A O 1
ATOM 652 N N . ALA A 1 85 ? 8.977 4.347 -10.284 1.00 89.50 85 ALA A N 1
ATOM 653 C CA . ALA A 1 85 ? 8.480 3.476 -11.346 1.00 89.50 85 ALA A CA 1
ATOM 654 C C . ALA A 1 85 ? 8.487 4.160 -12.724 1.00 89.50 85 ALA A C 1
ATOM 656 O O . ALA A 1 85 ? 8.719 3.499 -13.739 1.00 89.50 85 ALA A O 1
ATOM 657 N N . ARG A 1 86 ? 8.233 5.473 -12.786 1.00 91.19 86 ARG A N 1
ATOM 658 C CA . ARG A 1 86 ? 8.337 6.266 -14.020 1.00 91.19 86 ARG A CA 1
ATOM 659 C C . ARG A 1 86 ? 9.797 6.445 -14.443 1.00 91.19 86 ARG A C 1
ATOM 661 O O . ARG A 1 86 ? 10.088 6.234 -15.616 1.00 91.19 86 ARG A O 1
ATOM 668 N N . ALA A 1 87 ? 10.698 6.747 -13.506 1.00 87.69 87 ALA A N 1
ATOM 669 C CA . ALA A 1 87 ? 12.135 6.861 -13.771 1.00 87.69 87 ALA A CA 1
ATOM 670 C C . ALA A 1 87 ? 12.715 5.545 -14.324 1.00 87.69 87 ALA A C 1
ATOM 672 O O . ALA A 1 87 ? 13.363 5.534 -15.371 1.00 87.69 87 ALA A O 1
ATOM 673 N N . ASN A 1 88 ? 12.360 4.416 -13.707 1.00 83.44 88 ASN A N 1
ATOM 674 C CA . ASN A 1 88 ? 12.776 3.085 -14.153 1.00 83.44 88 ASN A CA 1
ATOM 675 C C . ASN A 1 88 ? 12.218 2.720 -15.541 1.00 83.44 88 ASN A C 1
ATOM 677 O O . ASN 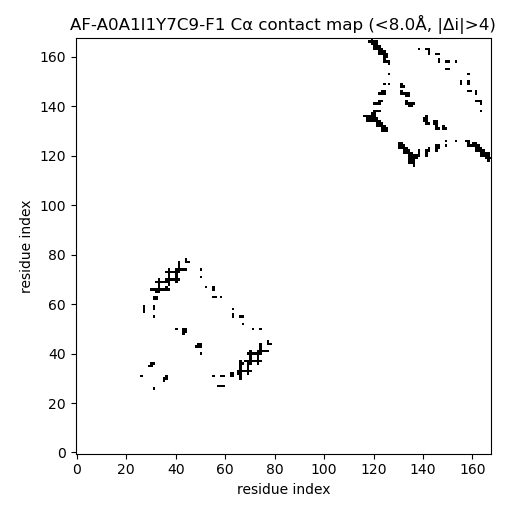A 1 88 ? 12.860 1.987 -16.290 1.00 83.44 88 ASN A O 1
ATOM 681 N N . ARG A 1 89 ? 11.039 3.238 -15.924 1.00 82.75 89 ARG A N 1
ATOM 682 C CA . ARG A 1 89 ? 10.509 3.072 -17.291 1.00 82.75 89 ARG A CA 1
ATOM 683 C C . ARG A 1 89 ? 11.269 3.901 -18.323 1.00 82.75 89 ARG A C 1
ATOM 685 O O . ARG A 1 89 ? 11.400 3.447 -19.454 1.00 82.75 89 ARG A O 1
ATOM 692 N N . SER A 1 90 ? 11.747 5.092 -17.964 1.00 76.38 90 SER A N 1
ATOM 693 C CA . SER A 1 90 ? 12.514 5.945 -18.883 1.00 76.38 90 SER A CA 1
ATOM 694 C C . SER A 1 90 ? 13.954 5.477 -19.106 1.00 76.38 90 SER A C 1
ATOM 696 O O . SER A 1 90 ? 14.516 5.775 -20.154 1.00 76.38 90 SER A O 1
ATOM 698 N N . GLU A 1 91 ? 14.536 4.726 -18.167 1.00 66.25 91 GLU A N 1
ATOM 699 C CA . GLU A 1 91 ? 15.916 4.219 -18.268 1.00 66.25 91 GLU A CA 1
ATOM 700 C C . GLU A 1 91 ? 16.016 2.788 -18.828 1.00 66.25 91 GLU A C 1
ATOM 702 O O . GLU A 1 91 ? 17.115 2.261 -19.011 1.00 66.25 91 GLU A O 1
ATOM 707 N N . GLY A 1 92 ? 14.884 2.153 -19.154 1.00 53.62 92 GLY A N 1
ATOM 708 C CA . GLY A 1 92 ? 14.878 0.866 -19.845 1.00 53.62 92 GLY A CA 1
ATOM 709 C C . GLY A 1 92 ? 15.554 0.973 -21.223 1.00 53.62 92 GLY A C 1
ATOM 710 O O . GLY A 1 92 ? 15.270 1.920 -21.962 1.00 53.62 92 GLY A O 1
ATOM 711 N N . PRO A 1 93 ? 16.434 0.026 -21.608 1.00 51.41 93 PRO A N 1
ATOM 712 C CA . PRO A 1 93 ? 17.175 0.085 -22.863 1.00 51.41 93 PRO 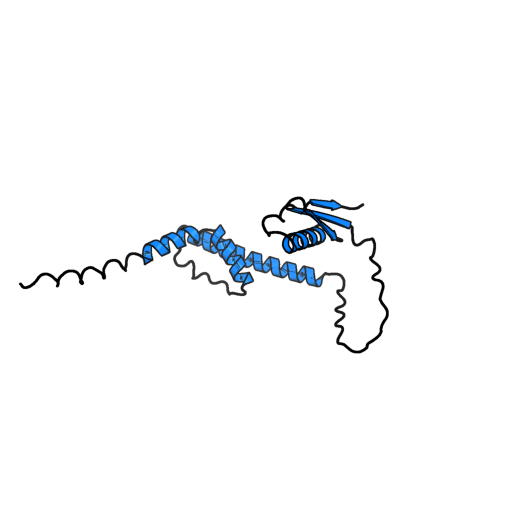A CA 1
ATOM 713 C C . PRO A 1 93 ? 16.189 0.073 -24.026 1.00 51.41 93 PRO A C 1
ATOM 715 O O . PRO A 1 93 ? 15.584 -0.957 -24.302 1.00 51.41 93 PRO A O 1
ATOM 718 N N . GLY A 1 94 ? 16.007 1.238 -24.656 1.00 49.59 94 GLY A N 1
ATOM 719 C CA . GLY A 1 94 ? 15.288 1.454 -25.908 1.00 49.59 94 GLY A CA 1
ATOM 720 C C . GLY A 1 94 ? 14.257 0.381 -26.232 1.00 49.59 94 GLY A C 1
ATOM 721 O O . GLY A 1 94 ? 14.485 -0.436 -27.124 1.00 49.59 94 GLY A O 1
ATOM 722 N N . SER A 1 95 ? 13.110 0.395 -25.546 1.00 46.91 95 SER A N 1
ATOM 723 C CA . SER A 1 95 ? 11.914 -0.199 -26.135 1.00 46.91 95 SER A CA 1
ATOM 724 C C . SER A 1 95 ? 11.621 0.613 -27.387 1.00 46.91 95 SER A C 1
ATOM 726 O O . SER A 1 95 ? 10.952 1.644 -27.338 1.00 46.91 95 SER A O 1
ATOM 728 N N . ALA A 1 96 ? 12.201 0.182 -28.506 1.00 52.34 96 ALA A N 1
ATOM 729 C CA . ALA A 1 96 ? 11.726 0.508 -29.826 1.00 52.34 96 ALA A CA 1
ATOM 730 C C . ALA A 1 96 ? 10.250 0.123 -29.818 1.00 52.34 96 ALA A C 1
ATOM 732 O O . ALA A 1 96 ? 9.888 -1.049 -29.903 1.00 52.34 96 ALA A O 1
ATOM 733 N N . LEU A 1 97 ? 9.404 1.121 -29.599 1.00 49.94 97 LEU A N 1
ATOM 734 C CA . LEU A 1 97 ? 7.974 1.019 -29.751 1.00 49.94 97 LEU A CA 1
ATOM 735 C C . LEU A 1 97 ? 7.740 0.781 -31.245 1.00 49.94 97 LEU A C 1
ATOM 737 O O . LEU A 1 97 ? 7.520 1.711 -32.016 1.00 49.94 97 LEU A O 1
ATOM 741 N N . SER A 1 98 ? 7.861 -0.471 -31.679 1.00 47.81 98 SER A N 1
ATOM 742 C CA . SER A 1 98 ? 7.383 -0.915 -32.977 1.00 47.81 98 SER A CA 1
ATOM 743 C C . SER A 1 98 ? 5.860 -0.884 -32.912 1.00 47.81 98 SER A C 1
ATOM 745 O O . SER A 1 98 ? 5.208 -1.903 -32.702 1.00 47.81 98 SER A O 1
ATOM 747 N N . ILE A 1 99 ? 5.280 0.310 -33.050 1.00 50.97 99 ILE A N 1
ATOM 748 C CA . ILE A 1 99 ? 3.867 0.448 -33.379 1.00 50.97 99 ILE A CA 1
ATOM 749 C C . ILE A 1 99 ? 3.724 -0.125 -34.793 1.00 50.97 99 ILE A C 1
ATOM 751 O O . ILE A 1 99 ? 3.964 0.559 -35.785 1.00 50.97 99 ILE A O 1
ATOM 755 N N . HIS A 1 100 ? 3.390 -1.409 -34.903 1.00 43.19 100 HIS A N 1
ATOM 756 C CA . HIS A 1 100 ? 2.932 -1.995 -36.157 1.00 43.19 100 HIS A CA 1
ATOM 757 C C . HIS A 1 100 ? 1.518 -1.480 -36.443 1.00 43.19 100 HIS A C 1
ATOM 759 O O . HIS A 1 100 ? 0.519 -2.127 -36.140 1.00 43.19 100 HIS A O 1
ATOM 765 N N . ILE A 1 101 ? 1.443 -0.276 -37.013 1.00 49.41 101 ILE A N 1
ATOM 766 C CA . ILE A 1 101 ? 0.250 0.191 -37.718 1.00 49.41 101 ILE A CA 1
ATOM 767 C C . ILE A 1 101 ? 0.217 -0.576 -39.040 1.00 49.41 101 ILE A C 1
ATOM 769 O O . ILE A 1 101 ? 1.147 -0.497 -39.840 1.00 49.41 101 ILE A O 1
ATOM 773 N N . GLY A 1 102 ? -0.813 -1.406 -39.183 1.00 42.03 102 GLY A N 1
ATOM 774 C CA . GLY A 1 102 ? -0.900 -2.462 -40.178 1.00 42.03 102 GLY A CA 1
ATOM 775 C C . GLY A 1 102 ? -0.748 -2.019 -41.632 1.00 42.03 102 GLY A C 1
ATOM 776 O O . GLY A 1 102 ? -1.185 -0.949 -42.048 1.00 42.03 102 GLY A O 1
ATOM 777 N N . GLY A 1 103 ? -0.190 -2.938 -42.413 1.00 45.31 103 GLY A N 1
ATOM 778 C CA . GLY A 1 103 ? -0.185 -2.891 -43.864 1.00 45.31 103 GLY A CA 1
ATOM 779 C C . GLY A 1 103 ? 0.811 -3.894 -44.425 1.00 45.31 103 GLY A C 1
ATOM 780 O O . GLY A 1 103 ? 1.979 -3.569 -44.581 1.00 45.31 103 GLY A O 1
ATOM 781 N N . GLY A 1 104 ? 0.350 -5.106 -44.733 1.00 40.00 104 GLY A N 1
ATOM 782 C CA . GLY A 1 104 ? 1.112 -6.039 -45.564 1.00 40.00 104 GLY A CA 1
ATOM 783 C C . GLY A 1 104 ? 1.152 -7.456 -45.021 1.00 40.00 104 GLY A C 1
ATOM 784 O O . GLY A 1 104 ? 1.939 -7.783 -44.138 1.00 40.00 104 GLY A O 1
ATOM 785 N N . MET A 1 105 ? 0.304 -8.307 -45.596 1.00 48.94 105 MET A N 1
ATOM 786 C CA . MET A 1 105 ? 0.475 -9.753 -45.548 1.00 48.94 105 MET A CA 1
ATOM 787 C C . MET A 1 105 ? 1.854 -10.123 -46.125 1.00 48.94 105 MET A C 1
ATOM 789 O O . MET A 1 105 ? 2.260 -9.568 -47.143 1.00 48.94 105 MET A O 1
ATOM 793 N N . HIS A 1 106 ? 2.504 -11.108 -45.499 1.00 54.09 106 HIS A N 1
ATOM 794 C CA . HIS A 1 106 ? 3.743 -11.782 -45.916 1.00 54.09 106 HIS A CA 1
ATOM 795 C C . HIS A 1 106 ? 5.066 -11.051 -45.610 1.00 54.09 106 HIS A C 1
ATOM 797 O O . HIS A 1 106 ? 5.626 -10.338 -46.435 1.00 54.09 106 HIS A O 1
ATOM 803 N N . GLY A 1 107 ? 5.626 -11.346 -44.432 1.00 37.44 107 GLY A N 1
ATOM 804 C CA . GLY A 1 107 ? 7.029 -11.107 -44.083 1.00 37.44 107 GLY A CA 1
ATOM 805 C C . GLY A 1 107 ? 7.543 -12.219 -43.156 1.00 37.44 107 GLY A C 1
ATOM 806 O O . GLY A 1 107 ? 6.748 -12.775 -42.398 1.00 37.44 107 GLY A O 1
ATOM 807 N N . PRO A 1 108 ? 8.825 -12.610 -43.265 1.00 46.25 108 PRO A N 1
ATOM 808 C CA . PRO A 1 108 ? 9.343 -13.889 -42.786 1.00 46.25 108 PRO A CA 1
ATOM 809 C C . PRO A 1 108 ? 9.360 -13.969 -41.260 1.00 46.25 108 PRO A C 1
ATOM 811 O O . PRO A 1 108 ? 9.563 -12.966 -40.579 1.00 46.25 108 PRO A O 1
ATOM 814 N N . ALA A 1 109 ? 9.196 -15.187 -40.737 1.00 50.38 109 ALA A N 1
ATOM 815 C CA . ALA A 1 109 ? 9.439 -15.512 -39.341 1.00 50.38 109 ALA A CA 1
ATOM 816 C C . ALA A 1 109 ? 10.856 -15.058 -38.955 1.00 50.38 109 ALA A C 1
ATOM 818 O O . ALA A 1 109 ? 11.846 -15.724 -39.257 1.00 50.38 109 ALA A O 1
ATOM 819 N N . LEU A 1 110 ? 10.949 -13.893 -38.314 1.00 43.47 110 LEU A N 1
ATOM 820 C CA . LEU A 1 110 ? 12.137 -13.480 -37.591 1.00 43.47 110 LEU A CA 1
ATOM 821 C C . LEU A 1 110 ? 12.270 -14.465 -36.438 1.00 43.47 110 LEU A C 1
ATOM 823 O O . LEU A 1 110 ? 11.562 -14.370 -35.436 1.00 43.47 110 LEU A O 1
ATOM 827 N N . ALA A 1 111 ? 13.144 -15.450 -36.631 1.00 48.06 111 ALA A N 1
ATOM 828 C CA . ALA A 1 111 ? 13.676 -16.255 -35.555 1.00 48.06 111 ALA A CA 1
ATOM 829 C C . ALA A 1 111 ? 14.166 -15.279 -34.483 1.00 48.06 111 ALA A C 1
ATOM 831 O O . ALA A 1 111 ? 15.154 -14.567 -34.677 1.00 48.06 111 ALA A O 1
ATOM 832 N N . ALA A 1 112 ? 13.414 -15.201 -33.386 1.00 50.59 112 ALA A N 1
ATOM 833 C CA . ALA A 1 112 ? 13.860 -14.566 -32.170 1.00 50.59 112 ALA A CA 1
ATOM 834 C C . ALA A 1 112 ? 15.135 -15.307 -31.776 1.00 50.59 112 ALA A C 1
ATOM 836 O O . ALA A 1 112 ? 15.087 -16.427 -31.273 1.00 50.59 112 ALA A O 1
ATOM 837 N N . GLY A 1 113 ? 16.283 -14.715 -32.097 1.00 45.41 113 GLY A N 1
ATOM 838 C CA . GLY A 1 113 ? 17.538 -15.104 -31.494 1.00 45.41 113 GLY A CA 1
ATOM 839 C C . GLY A 1 113 ? 17.390 -14.832 -30.008 1.00 45.41 113 GLY A C 1
ATOM 840 O O . GLY A 1 113 ? 17.653 -13.716 -29.567 1.00 45.41 113 GLY A O 1
ATOM 841 N N . GLU A 1 114 ? 16.899 -15.828 -29.269 1.00 51.41 114 GLU A N 1
ATOM 842 C CA . GLU A 1 114 ? 16.998 -15.914 -27.821 1.00 51.41 114 GLU A CA 1
ATOM 843 C C . GLU A 1 114 ? 18.469 -15.703 -27.488 1.00 51.41 114 GLU A C 1
ATOM 845 O O . GLU A 1 114 ? 19.308 -16.594 -27.640 1.00 51.41 114 GLU A O 1
ATOM 850 N N . ARG A 1 115 ? 18.819 -14.471 -27.116 1.00 54.16 115 ARG A N 1
ATOM 851 C CA . ARG A 1 115 ? 20.155 -14.169 -26.637 1.00 54.16 115 ARG A CA 1
ATOM 852 C C . ARG A 1 115 ? 20.321 -14.988 -25.368 1.00 54.16 115 ARG A C 1
ATOM 854 O O . ARG A 1 115 ? 19.657 -14.736 -24.368 1.00 54.16 115 ARG A O 1
ATOM 861 N N . ALA A 1 116 ? 21.224 -15.962 -25.410 1.00 56.41 116 ALA A N 1
ATOM 862 C CA . ALA A 1 116 ? 21.527 -16.858 -24.297 1.00 56.41 116 ALA A CA 1
ATOM 863 C C . ALA A 1 116 ? 21.892 -16.123 -22.982 1.00 56.41 116 ALA A C 1
ATOM 865 O O . ALA A 1 116 ? 21.889 -16.739 -21.923 1.00 56.41 116 ALA A O 1
ATOM 866 N N . ASN A 1 117 ? 22.153 -14.810 -23.032 1.00 58.72 117 ASN A N 1
ATOM 867 C CA . ASN A 1 117 ? 22.454 -13.964 -21.876 1.00 58.72 117 ASN A CA 1
ATOM 868 C C . ASN A 1 117 ? 21.235 -13.420 -21.106 1.00 58.72 117 ASN A C 1
ATOM 870 O O . ASN A 1 117 ? 21.429 -12.863 -20.029 1.00 58.72 117 ASN A O 1
ATOM 874 N N . ASP A 1 118 ? 19.998 -13.600 -21.580 1.00 65.12 118 ASP A N 1
ATOM 875 C CA . ASP A 1 118 ? 18.813 -13.060 -20.884 1.00 65.12 118 ASP A CA 1
ATOM 876 C C . ASP A 1 118 ? 18.302 -13.964 -19.738 1.00 65.12 118 ASP A C 1
ATOM 878 O O . ASP A 1 118 ? 17.330 -13.630 -19.062 1.00 65.12 118 ASP A O 1
ATOM 882 N N . ARG A 1 119 ? 18.957 -15.106 -19.474 1.00 78.56 119 ARG A N 1
ATOM 883 C CA . ARG A 1 119 ? 18.551 -16.102 -18.457 1.00 78.56 119 ARG A CA 1
ATOM 884 C C . ARG A 1 119 ? 19.522 -16.196 -17.274 1.00 78.56 119 ARG A C 1
ATOM 886 O O . ARG A 1 119 ? 19.887 -17.291 -16.846 1.00 78.56 119 ARG A O 1
ATOM 893 N N . ARG A 1 120 ? 19.946 -15.048 -16.743 1.00 89.25 120 ARG A N 1
ATOM 894 C CA . ARG A 1 120 ? 20.886 -14.976 -15.611 1.00 89.25 120 ARG A CA 1
ATOM 895 C C . ARG A 1 120 ? 20.297 -15.515 -14.306 1.00 89.25 120 ARG A C 1
ATOM 897 O O . ARG A 1 120 ? 21.016 -16.107 -13.507 1.00 89.25 120 ARG A O 1
ATOM 904 N N . TYR A 1 121 ? 19.003 -15.317 -14.081 1.00 93.50 121 TYR A N 1
ATOM 905 C CA . TYR A 1 121 ? 18.306 -15.809 -12.897 1.00 93.50 121 TYR A CA 1
ATOM 906 C C . TYR A 1 121 ? 17.210 -16.798 -13.288 1.00 93.50 121 TYR A C 1
ATOM 908 O O . TYR A 1 121 ? 16.462 -16.558 -14.235 1.00 93.50 121 TYR A O 1
ATOM 916 N N . ASP A 1 122 ? 17.116 -17.883 -12.525 1.00 95.44 122 ASP A N 1
ATOM 917 C CA . ASP A 1 122 ? 16.034 -18.867 -12.537 1.00 95.44 122 ASP A CA 1
ATOM 918 C C . ASP A 1 122 ? 15.286 -18.746 -11.208 1.00 95.44 122 ASP A C 1
ATOM 920 O O . ASP A 1 122 ? 15.852 -19.011 -10.143 1.00 95.44 122 ASP A O 1
ATOM 924 N N . CYS A 1 123 ? 14.041 -18.281 -11.256 1.00 97.06 123 CYS A N 1
ATOM 925 C CA . CYS A 1 123 ? 13.184 -18.176 -10.085 1.00 97.06 123 CYS A CA 1
ATOM 926 C C . CYS A 1 123 ? 12.026 -19.157 -10.196 1.00 97.06 123 CYS A C 1
ATOM 928 O O . CYS A 1 123 ? 11.427 -19.324 -11.255 1.00 97.06 123 CYS A O 1
ATOM 930 N N . SER A 1 124 ? 11.678 -19.774 -9.070 1.00 96.75 124 SER A N 1
ATOM 931 C CA . SER A 1 124 ? 10.587 -20.732 -8.996 1.00 96.75 124 SER A CA 1
ATOM 932 C C . SER A 1 124 ? 9.751 -20.579 -7.735 1.00 96.75 124 SER A C 1
ATOM 934 O O . SER A 1 124 ? 10.276 -20.219 -6.683 1.00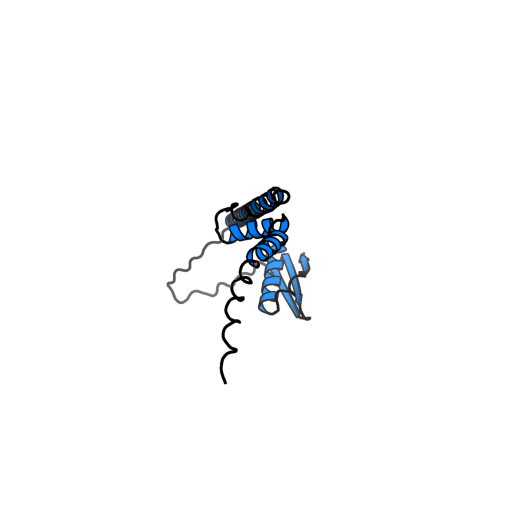 96.75 124 SER A O 1
ATOM 936 N N . VAL A 1 125 ? 8.464 -20.877 -7.865 1.00 97.31 125 VAL A N 1
ATOM 937 C CA . VAL A 1 125 ? 7.456 -20.902 -6.803 1.00 97.31 125 VAL A CA 1
ATOM 938 C C . VAL A 1 125 ? 6.855 -22.301 -6.775 1.00 97.31 125 VAL A C 1
ATOM 940 O O . VAL A 1 125 ? 6.607 -22.879 -7.835 1.00 97.31 125 VAL A O 1
ATOM 943 N N . GLU A 1 126 ? 6.651 -22.858 -5.586 1.00 96.12 126 GLU A N 1
ATOM 944 C CA . GLU A 1 126 ? 6.028 -24.170 -5.410 1.00 96.12 126 GLU A CA 1
ATOM 945 C C . GLU A 1 126 ? 4.695 -24.008 -4.677 1.00 96.12 126 GLU A C 1
ATOM 947 O O . GLU A 1 126 ? 4.667 -23.532 -3.546 1.00 96.12 126 GLU A O 1
ATOM 952 N N . ALA A 1 127 ? 3.599 -24.400 -5.324 1.00 94.19 127 ALA A N 1
ATOM 953 C CA . ALA A 1 127 ? 2.253 -24.363 -4.762 1.00 94.19 127 ALA A CA 1
ATOM 954 C C . ALA A 1 127 ? 1.562 -25.703 -5.041 1.00 94.19 127 ALA A C 1
ATOM 956 O O . ALA A 1 127 ? 1.604 -26.211 -6.158 1.00 94.19 127 ALA A O 1
ATOM 957 N N . PHE A 1 128 ? 0.990 -26.327 -4.005 1.00 91.12 128 PHE A N 1
ATOM 958 C CA . PHE A 1 128 ? 0.329 -27.642 -4.091 1.00 91.12 128 PHE A CA 1
ATOM 959 C C . PHE A 1 128 ? 1.147 -28.750 -4.787 1.00 91.12 128 PHE A C 1
ATOM 961 O O . PHE A 1 128 ? 0.600 -29.610 -5.477 1.00 91.12 128 PHE A O 1
ATOM 968 N N . GLY A 1 129 ? 2.472 -28.745 -4.614 1.00 91.44 129 GLY A N 1
ATOM 969 C CA . GLY A 1 129 ? 3.365 -29.716 -5.258 1.00 91.44 129 GLY A CA 1
ATOM 970 C C . GLY A 1 129 ? 3.564 -29.488 -6.762 1.00 91.44 129 GLY A C 1
ATOM 971 O O . GLY A 1 129 ? 4.200 -30.308 -7.423 1.00 91.44 129 GLY A O 1
ATOM 972 N N . GLN A 1 130 ? 3.050 -28.383 -7.310 1.00 93.81 130 GLN A N 1
ATOM 973 C CA . GLN A 1 130 ? 3.382 -27.897 -8.643 1.00 93.81 130 GLN A CA 1
ATOM 974 C C . GLN A 1 130 ? 4.447 -26.809 -8.548 1.00 93.81 130 GLN A C 1
ATOM 976 O O . GLN A 1 130 ? 4.391 -25.927 -7.693 1.00 93.81 130 GLN A O 1
ATOM 981 N N . LYS A 1 131 ? 5.429 -26.870 -9.448 1.00 96.31 131 LYS A N 1
ATOM 982 C CA . LYS A 1 131 ? 6.523 -25.902 -9.517 1.00 96.31 131 LYS A CA 1
ATOM 983 C C . LYS A 1 131 ? 6.356 -25.008 -10.740 1.00 96.31 131 LYS A C 1
ATOM 985 O O . LYS A 1 131 ? 6.448 -25.478 -11.873 1.00 96.31 131 LYS A O 1
ATOM 990 N N . TYR A 1 132 ? 6.207 -23.712 -10.507 1.00 96.06 132 TYR A N 1
ATOM 991 C CA . TYR A 1 132 ? 6.176 -22.681 -11.539 1.00 96.06 132 TYR A CA 1
ATOM 992 C C . TYR A 1 132 ? 7.536 -22.003 -11.596 1.00 96.06 132 TYR A C 1
ATOM 994 O O . TYR A 1 132 ? 7.982 -21.453 -10.595 1.00 96.06 132 TYR A O 1
ATOM 1002 N N . ALA A 1 133 ? 8.206 -22.045 -12.745 1.00 95.62 133 ALA A N 1
ATOM 1003 C CA . ALA A 1 133 ? 9.516 -21.427 -12.930 1.00 95.62 133 ALA A CA 1
ATOM 1004 C C . ALA A 1 133 ? 9.509 -20.448 -14.104 1.00 95.62 133 ALA A C 1
ATOM 1006 O O . ALA A 1 133 ? 8.805 -20.660 -15.099 1.00 95.62 133 ALA A O 1
ATOM 1007 N N . ASP A 1 134 ? 10.298 -19.386 -13.977 1.00 96.12 134 ASP A N 1
ATOM 1008 C CA . ASP A 1 134 ? 10.549 -18.428 -15.047 1.00 96.12 134 ASP A CA 1
ATOM 1009 C C . ASP A 1 134 ? 11.965 -17.841 -14.939 1.00 96.12 134 ASP A C 1
ATOM 1011 O O . ASP A 1 134 ? 12.609 -17.890 -13.886 1.00 96.12 134 ASP A O 1
ATOM 1015 N N . PHE A 1 135 ? 12.449 -17.284 -16.048 1.00 94.50 135 PHE A N 1
ATOM 1016 C CA . PHE A 1 135 ? 13.807 -16.763 -16.171 1.00 94.50 135 PHE A CA 1
ATOM 1017 C C . PHE A 1 135 ? 13.805 -15.259 -16.416 1.00 94.50 135 PHE A C 1
ATOM 1019 O O . PHE A 1 135 ? 12.856 -14.692 -16.964 1.00 94.50 135 PHE A O 1
ATOM 1026 N N . GLY A 1 136 ? 14.906 -14.610 -16.049 1.00 91.31 136 GLY A N 1
ATOM 1027 C CA . GLY A 1 136 ? 15.098 -13.205 -16.368 1.00 91.31 136 GLY A CA 1
ATOM 1028 C C . GLY A 1 136 ? 16.536 -12.718 -16.206 1.00 91.31 136 GLY A C 1
ATOM 1029 O O . GLY A 1 136 ? 17.361 -13.375 -15.559 1.00 91.31 136 GLY A O 1
ATOM 1030 N N . PRO A 1 137 ? 16.836 -11.534 -16.763 1.00 90.38 137 PRO A N 1
ATOM 1031 C CA . PRO A 1 137 ? 18.144 -10.900 -16.636 1.00 90.38 137 PRO A CA 1
ATOM 1032 C C . PRO A 1 137 ? 18.402 -10.401 -15.207 1.00 90.38 137 PRO A C 1
ATOM 1034 O O . PRO A 1 137 ? 19.554 -10.277 -14.789 1.00 90.38 137 PRO A O 1
ATOM 1037 N N . THR A 1 138 ? 17.341 -10.152 -14.430 1.00 92.00 138 THR A N 1
ATOM 1038 C CA . THR A 1 138 ? 17.409 -9.738 -13.023 1.00 92.00 138 THR A CA 1
ATOM 1039 C C . THR A 1 138 ? 16.582 -10.662 -12.131 1.00 92.00 138 THR A C 1
ATOM 1041 O O . THR A 1 138 ? 15.584 -11.242 -12.564 1.00 92.00 138 THR A O 1
ATOM 1044 N N . ARG A 1 139 ? 16.971 -10.770 -10.853 1.00 93.31 139 ARG A N 1
ATOM 1045 C CA . ARG A 1 139 ? 16.247 -11.574 -9.856 1.00 93.31 139 ARG A CA 1
ATOM 1046 C C . ARG A 1 139 ? 14.797 -11.115 -9.685 1.00 93.31 139 ARG A C 1
ATOM 1048 O O . ARG A 1 139 ? 13.917 -11.958 -9.584 1.00 93.31 139 ARG A O 1
ATOM 1055 N N . LEU A 1 140 ? 14.566 -9.799 -9.660 1.00 92.00 140 LEU A N 1
ATOM 1056 C CA . LEU A 1 140 ? 13.234 -9.213 -9.481 1.00 92.00 140 LEU A CA 1
ATOM 1057 C C . LEU A 1 140 ? 12.312 -9.531 -10.663 1.00 92.00 140 LEU A C 1
ATOM 1059 O O . LEU A 1 140 ? 11.147 -9.867 -10.476 1.00 92.00 140 LEU A O 1
ATOM 1063 N N . GLU A 1 141 ? 12.828 -9.441 -11.887 1.00 90.69 141 GLU A N 1
ATOM 1064 C CA . GLU A 1 141 ? 12.028 -9.739 -13.070 1.00 90.69 141 GLU A CA 1
ATOM 1065 C C . GLU A 1 141 ? 11.665 -11.226 -13.141 1.00 90.69 141 GLU A C 1
ATOM 1067 O O . GLU A 1 141 ? 10.503 -11.568 -13.374 1.00 90.69 141 GLU A O 1
ATOM 1072 N N . ALA A 1 142 ? 12.641 -12.105 -12.890 1.00 95.06 142 ALA A N 1
ATOM 1073 C CA . ALA A 1 142 ? 12.422 -13.546 -12.851 1.00 95.06 142 ALA A CA 1
ATOM 1074 C C . ALA A 1 142 ? 11.422 -13.937 -11.746 1.00 95.06 142 ALA A C 1
ATOM 1076 O O . ALA A 1 142 ? 10.521 -14.738 -11.997 1.00 95.06 142 ALA A O 1
ATOM 1077 N N . SER A 1 143 ? 11.514 -13.335 -10.551 1.00 95.81 143 SER A N 1
ATOM 1078 C CA . SER A 1 143 ? 10.595 -13.630 -9.445 1.00 95.81 143 SER A CA 1
ATOM 1079 C C . SER A 1 143 ? 9.166 -13.197 -9.757 1.00 95.81 143 SER A C 1
ATOM 1081 O O . SER A 1 143 ? 8.248 -14.001 -9.633 1.00 95.81 143 SER A O 1
ATOM 1083 N N . GLN A 1 144 ? 8.970 -11.976 -10.263 1.00 94.62 144 GLN A N 1
ATOM 1084 C CA . GLN A 1 144 ? 7.641 -11.487 -10.635 1.00 94.62 144 GLN A CA 1
ATOM 1085 C C . GLN A 1 144 ? 7.002 -12.320 -11.750 1.00 94.62 144 GLN A C 1
ATOM 1087 O O . GLN A 1 144 ? 5.788 -12.519 -11.757 1.00 94.62 144 GLN A O 1
ATOM 1092 N N . ARG A 1 145 ? 7.793 -12.799 -12.717 1.00 95.00 145 ARG A N 1
ATOM 1093 C CA . ARG A 1 145 ? 7.298 -13.687 -13.777 1.00 95.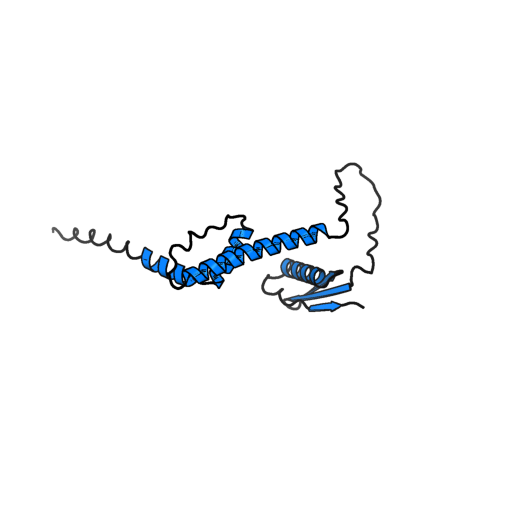00 145 ARG A CA 1
ATOM 1094 C C . ARG A 1 145 ? 6.866 -15.045 -13.213 1.00 95.00 145 ARG A C 1
ATOM 1096 O O . ARG A 1 145 ? 5.767 -15.496 -13.538 1.00 95.00 145 ARG A O 1
ATOM 1103 N N . ALA A 1 146 ? 7.672 -15.645 -12.333 1.00 96.25 146 ALA A N 1
ATOM 1104 C CA . ALA A 1 146 ? 7.339 -16.902 -11.663 1.00 96.25 146 ALA A CA 1
ATOM 1105 C C . ALA A 1 146 ? 6.077 -16.774 -10.786 1.00 96.25 146 ALA A C 1
ATOM 1107 O O . ALA A 1 146 ? 5.176 -17.605 -10.890 1.00 96.25 146 ALA A O 1
ATOM 1108 N N . GLU A 1 147 ? 5.953 -15.694 -10.007 1.00 95.19 147 GLU A N 1
ATOM 1109 C CA . GLU A 1 147 ? 4.753 -15.398 -9.211 1.00 95.19 147 GLU A CA 1
ATOM 1110 C C . GLU A 1 147 ? 3.512 -15.209 -10.082 1.00 95.19 147 GLU A C 1
ATOM 1112 O O . GLU A 1 147 ? 2.480 -15.820 -9.816 1.00 95.19 147 GLU A O 1
ATOM 1117 N N . ARG A 1 148 ? 3.597 -14.400 -11.150 1.00 95.19 148 ARG A N 1
ATOM 1118 C CA . ARG A 1 148 ? 2.471 -14.209 -12.080 1.00 95.19 148 ARG A CA 1
ATOM 1119 C C . ARG A 1 148 ? 2.009 -15.533 -12.675 1.00 95.19 148 ARG A C 1
ATOM 1121 O O . ARG A 1 148 ? 0.810 -15.740 -12.828 1.00 95.19 148 ARG A O 1
ATOM 1128 N N . ARG A 1 149 ? 2.947 -16.430 -12.998 1.00 94.94 149 ARG A N 1
ATOM 1129 C CA . ARG A 1 149 ? 2.627 -17.760 -13.525 1.00 94.94 149 ARG A CA 1
ATOM 1130 C C . ARG A 1 149 ? 1.952 -18.642 -12.473 1.00 94.94 149 ARG A C 1
ATOM 1132 O O . ARG A 1 149 ? 0.991 -19.320 -12.818 1.00 94.94 149 ARG A O 1
ATOM 1139 N N . CYS A 1 150 ? 2.398 -18.591 -11.219 1.00 96.69 150 CYS A N 1
ATOM 1140 C CA . CYS A 1 150 ? 1.732 -19.265 -10.103 1.00 96.69 150 CYS A CA 1
ATOM 1141 C C . CYS A 1 150 ? 0.298 -18.740 -9.915 1.00 96.69 150 CYS A C 1
ATOM 1143 O O . CYS A 1 150 ? -0.647 -19.514 -10.008 1.00 96.69 150 CYS A O 1
ATOM 1145 N N . ARG A 1 151 ? 0.104 -17.418 -9.798 1.00 93.94 151 ARG A N 1
ATOM 1146 C CA . ARG A 1 151 ? -1.225 -16.799 -9.595 1.00 93.94 151 ARG A CA 1
ATOM 1147 C C . ARG A 1 151 ? -2.199 -17.014 -10.756 1.00 93.94 151 ARG A C 1
ATOM 1149 O O . ARG A 1 151 ? -3.405 -16.911 -10.573 1.00 93.94 151 ARG A O 1
ATOM 1156 N N . ALA A 1 152 ? -1.692 -17.275 -11.960 1.00 92.81 152 ALA A N 1
ATOM 1157 C CA . ALA A 1 152 ? -2.532 -17.598 -13.110 1.00 92.81 152 ALA A CA 1
ATOM 1158 C C . ALA A 1 152 ? -3.120 -19.020 -13.049 1.00 92.81 152 ALA A C 1
ATOM 1160 O O . ALA A 1 152 ? -4.109 -19.284 -13.730 1.00 92.81 152 ALA A O 1
ATOM 1161 N N . ASN A 1 153 ? -2.512 -19.925 -12.276 1.00 92.00 153 ASN A N 1
ATOM 1162 C CA . ASN A 1 153 ? -2.912 -21.332 -12.189 1.00 92.00 153 ASN A CA 1
ATOM 1163 C C . ASN A 1 153 ? -3.440 -21.720 -10.796 1.00 92.00 153 ASN A C 1
ATOM 1165 O O . ASN A 1 153 ? -4.264 -22.624 -10.703 1.00 92.00 153 ASN A O 1
ATOM 1169 N N . ASP A 1 154 ? -3.014 -21.020 -9.742 1.00 92.19 154 ASP A N 1
ATOM 1170 C CA . ASP A 1 154 ? -3.328 -21.306 -8.340 1.00 92.19 154 ASP A CA 1
ATOM 1171 C C . ASP A 1 154 ? -3.852 -20.075 -7.578 1.00 92.19 154 ASP A C 1
ATOM 1173 O O . ASP A 1 154 ? -3.856 -18.945 -8.068 1.00 92.19 154 ASP A O 1
ATOM 1177 N N . HIS A 1 155 ? -4.316 -20.300 -6.344 1.00 86.56 155 HIS A N 1
ATOM 1178 C CA . HIS A 1 155 ? -4.844 -19.254 -5.468 1.00 86.56 155 HIS A CA 1
ATOM 1179 C C . HIS A 1 155 ? -3.737 -18.304 -4.969 1.00 86.56 155 HIS A C 1
ATOM 1181 O O . HIS A 1 155 ? -2.670 -18.747 -4.547 1.00 86.56 155 HIS A O 1
ATOM 1187 N N . GLU A 1 156 ? -4.023 -16.997 -4.936 1.00 84.88 156 GLU A N 1
ATOM 1188 C CA . GLU A 1 156 ? -3.039 -15.926 -4.690 1.00 84.88 156 GLU A CA 1
ATOM 1189 C C . GLU A 1 156 ? -2.220 -16.091 -3.396 1.00 84.88 156 GLU A C 1
ATOM 1191 O O . GLU A 1 156 ? -1.025 -15.825 -3.394 1.00 84.88 156 GLU A O 1
ATOM 1196 N N . LEU A 1 157 ? -2.842 -16.609 -2.334 1.00 87.94 157 LEU A N 1
ATOM 1197 C CA . LEU A 1 157 ? -2.247 -16.791 -0.998 1.00 87.94 157 LEU A CA 1
ATOM 1198 C C . LEU A 1 157 ? -1.133 -17.852 -0.913 1.00 87.94 157 LEU A C 1
ATOM 1200 O O . LEU A 1 157 ? -0.602 -18.090 0.167 1.00 87.94 157 LEU A O 1
ATOM 1204 N N . LEU A 1 158 ? -0.834 -18.557 -2.003 1.00 89.00 158 LEU A N 1
ATOM 1205 C CA . LEU A 1 158 ? 0.117 -19.674 -2.012 1.00 89.00 158 LEU A CA 1
ATOM 1206 C C . LEU A 1 158 ? 1.365 -19.389 -2.845 1.00 89.00 158 LEU A C 1
ATOM 1208 O O . LEU A 1 158 ? 2.243 -20.241 -2.946 1.00 89.00 158 LEU A O 1
ATOM 1212 N N . CYS A 1 159 ? 1.451 -18.199 -3.438 1.00 91.88 159 CYS A N 1
ATOM 1213 C CA . CYS A 1 159 ? 2.498 -17.850 -4.389 1.00 91.88 159 CYS A CA 1
ATOM 1214 C C . CYS A 1 159 ? 3.604 -16.961 -3.788 1.00 91.88 159 CYS A C 1
ATOM 1216 O O . CYS A 1 159 ? 4.357 -16.349 -4.542 1.00 91.88 159 CYS A O 1
ATOM 1218 N N . ASP A 1 160 ? 3.710 -16.887 -2.457 1.00 89.25 160 ASP A N 1
ATOM 1219 C CA . ASP A 1 160 ? 4.568 -15.913 -1.765 1.00 89.25 160 ASP A CA 1
ATOM 1220 C C . ASP A 1 160 ? 6.030 -16.375 -1.619 1.00 89.25 160 ASP A C 1
ATOM 1222 O O . ASP A 1 160 ? 6.948 -15.554 -1.528 1.00 89.25 160 ASP A O 1
ATOM 1226 N N . GLU A 1 161 ? 6.287 -17.689 -1.603 1.00 94.50 161 GLU A N 1
ATOM 1227 C CA . GLU A 1 161 ? 7.644 -18.221 -1.437 1.00 94.50 161 GLU A CA 1
ATOM 1228 C C . GLU A 1 161 ? 8.346 -18.405 -2.790 1.00 94.50 161 GLU A C 1
ATOM 1230 O O . GLU A 1 161 ? 8.289 -19.465 -3.419 1.00 94.50 161 GLU A O 1
ATOM 1235 N N . VAL A 1 162 ? 9.068 -17.371 -3.228 1.00 96.06 162 VAL A N 1
ATOM 1236 C CA . VAL A 1 162 ? 9.894 -17.439 -4.441 1.00 96.06 162 VAL A CA 1
ATOM 1237 C C . VAL A 1 162 ? 11.338 -17.819 -4.123 1.00 96.06 162 VAL A C 1
ATOM 1239 O O . VAL A 1 162 ? 12.064 -17.112 -3.418 1.00 96.06 162 VAL A O 1
ATOM 1242 N N . ARG A 1 163 ? 11.813 -18.903 -4.736 1.00 97.50 163 ARG A N 1
ATOM 1243 C CA . ARG A 1 163 ? 13.206 -19.357 -4.669 1.00 97.50 163 ARG A CA 1
ATOM 1244 C C . ARG A 1 163 ? 13.927 -19.047 -5.970 1.00 97.50 163 ARG A C 1
ATOM 1246 O O . ARG A 1 163 ? 13.580 -19.594 -7.011 1.00 97.50 163 ARG A O 1
ATOM 1253 N N . CYS A 1 164 ? 14.965 -18.220 -5.892 1.00 96.81 164 CYS A N 1
ATOM 1254 C CA . CYS A 1 164 ? 15.772 -17.823 -7.044 1.00 96.81 164 CYS A CA 1
ATOM 1255 C C . CYS A 1 164 ? 17.196 -18.375 -6.969 1.00 96.81 164 CYS A C 1
ATOM 1257 O O . CYS A 1 164 ? 17.806 -18.394 -5.898 1.00 96.81 164 CYS A O 1
ATOM 1259 N N . ARG A 1 165 ? 17.740 -18.763 -8.121 1.00 96.56 165 ARG A N 1
ATOM 1260 C CA . ARG A 1 165 ? 19.130 -19.179 -8.322 1.00 96.56 165 ARG A CA 1
ATOM 1261 C C . ARG A 1 165 ? 19.745 -18.365 -9.458 1.00 96.56 165 ARG A C 1
ATOM 1263 O O . ARG A 1 165 ? 19.070 -18.046 -10.431 1.00 96.56 165 ARG A O 1
ATOM 1270 N N . GLU A 1 166 ? 21.013 -17.997 -9.311 1.00 94.88 166 GLU A N 1
ATOM 1271 C CA . GLU A 1 166 ? 21.787 -17.376 -10.390 1.00 94.88 166 GLU A CA 1
ATOM 1272 C C . GLU A 1 166 ? 22.426 -18.492 -11.226 1.00 94.88 166 GLU A C 1
ATOM 1274 O O . GLU A 1 166 ? 23.142 -19.335 -10.682 1.00 94.88 166 GLU A O 1
ATOM 1279 N N . ASN A 1 167 ? 22.147 -18.506 -12.528 1.00 86.44 167 ASN A N 1
ATOM 1280 C CA . ASN A 1 167 ? 22.777 -19.405 -13.485 1.00 86.44 167 ASN A CA 1
ATOM 1281 C C . ASN A 1 167 ? 24.103 -18.768 -13.913 1.00 86.44 167 ASN A C 1
ATOM 1283 O O . ASN A 1 167 ? 24.106 -17.745 -14.601 1.00 86.44 167 ASN A O 1
ATOM 1287 N N . ARG A 1 168 ? 25.215 -19.335 -13.434 1.00 72.88 168 ARG A N 1
ATOM 1288 C CA . ARG A 1 168 ? 26.576 -18.967 -13.845 1.00 72.88 168 ARG A CA 1
ATOM 1289 C C . ARG A 1 168 ? 27.057 -19.820 -15.006 1.00 72.88 168 ARG A C 1
ATOM 1291 O O . ARG A 1 168 ? 26.728 -21.026 -15.006 1.00 72.88 168 ARG A O 1
#

Mean predicted aligned error: 15.87 Å

Organism: NCBI:txid54

Foldseek 3Di:
DDDDDPPDPPPPPPVPPPPPVVVLVVCLVQQLAQQNLLCVLLVCVVVVHDQDLVVLVSHDPVSSVNSSVSNVNSVVVNVVVVVVVVVVVVPPDDPVPPPCPDDDDDDDPPPPPPPPQQFQKWKWFAFPNDIFIAGGNDPVVRLVNRLVRCVVPDPNVRSPDMDMDGDD